Protein AF-A0A2N2P0J5-F1 (afdb_monomer_lite)

pLDDT: mean 89.44, std 11.44, range [49.12, 98.56]

Structure (mmCIF, N/CA/C/O backbone):
data_AF-A0A2N2P0J5-F1
#
_entry.id   AF-A0A2N2P0J5-F1
#
loop_
_atom_site.group_PDB
_atom_site.id
_atom_site.type_symbol
_atom_site.label_atom_id
_atom_site.label_alt_id
_atom_site.label_comp_id
_atom_site.label_asym_id
_atom_site.label_entity_id
_atom_site.label_seq_id
_atom_site.pdbx_PDB_ins_code
_atom_site.Cartn_x
_atom_site.Cartn_y
_atom_site.Cartn_z
_atom_site.occupancy
_atom_site.B_iso_or_equiv
_atom_site.auth_seq_id
_atom_site.auth_comp_id
_atom_site.auth_asym_id
_atom_site.auth_atom_id
_atom_site.pdbx_PDB_model_num
ATOM 1 N N . MET A 1 1 ? 25.780 -16.979 -23.221 1.00 59.28 1 MET A N 1
ATOM 2 C CA . MET A 1 1 ? 26.098 -15.705 -22.538 1.00 59.28 1 MET A CA 1
ATOM 3 C C . MET A 1 1 ? 24.779 -15.174 -22.002 1.00 59.28 1 MET A C 1
ATOM 5 O O . MET A 1 1 ? 23.841 -15.161 -22.788 1.00 59.28 1 MET A O 1
ATOM 9 N N . LYS A 1 2 ? 24.653 -14.861 -20.705 1.00 72.62 2 LYS A N 1
ATOM 10 C CA . LYS A 1 2 ? 23.391 -14.317 -20.171 1.00 72.62 2 LYS A CA 1
ATOM 11 C C . LYS A 1 2 ? 23.218 -12.872 -20.631 1.00 72.62 2 LYS A C 1
ATOM 13 O O . LYS A 1 2 ? 24.202 -12.136 -20.689 1.00 72.62 2 LYS A O 1
ATOM 18 N N . THR A 1 3 ? 21.996 -12.477 -20.964 1.00 83.75 3 THR A N 1
ATOM 19 C CA . THR A 1 3 ? 21.680 -11.076 -21.276 1.00 83.75 3 THR A CA 1
ATOM 20 C C . THR A 1 3 ? 21.822 -10.208 -20.024 1.00 83.75 3 THR A C 1
ATOM 22 O O . THR A 1 3 ? 21.730 -10.709 -18.901 1.00 83.75 3 THR A O 1
ATOM 25 N N . PHE A 1 4 ? 22.018 -8.896 -20.192 1.00 79.12 4 PHE A N 1
ATOM 26 C CA . PHE A 1 4 ? 22.030 -7.958 -19.062 1.00 79.12 4 PHE A CA 1
ATOM 27 C C . PHE A 1 4 ? 20.771 -8.106 -18.196 1.00 79.12 4 PHE A C 1
ATOM 29 O O . PHE A 1 4 ? 20.867 -8.211 -16.977 1.00 79.12 4 PHE A O 1
ATOM 36 N N . MET A 1 5 ? 19.606 -8.228 -18.840 1.00 79.94 5 MET A N 1
ATOM 37 C CA . MET A 1 5 ? 18.327 -8.432 -18.165 1.00 79.94 5 MET A CA 1
ATOM 38 C C . MET A 1 5 ? 18.315 -9.712 -17.320 1.00 79.94 5 MET A C 1
ATOM 40 O O . MET A 1 5 ? 17.880 -9.685 -16.173 1.00 79.94 5 MET A O 1
ATOM 44 N N . GLU A 1 6 ? 18.815 -10.831 -17.847 1.00 81.38 6 GLU A N 1
ATOM 45 C CA . GLU A 1 6 ? 18.896 -12.090 -17.095 1.00 81.38 6 GLU A CA 1
ATOM 46 C C . GLU A 1 6 ? 19.854 -11.993 -15.908 1.00 81.38 6 GLU A C 1
ATOM 48 O O . GLU A 1 6 ? 19.575 -12.558 -14.853 1.00 81.38 6 GLU A O 1
ATOM 53 N N . MET A 1 7 ? 20.969 -11.274 -16.055 1.00 79.50 7 MET A N 1
ATOM 54 C CA . MET A 1 7 ? 21.922 -11.064 -14.964 1.00 79.50 7 MET A CA 1
ATOM 55 C C . MET A 1 7 ? 21.341 -10.159 -13.874 1.00 79.50 7 MET A C 1
ATOM 57 O O . MET A 1 7 ? 21.453 -10.494 -12.696 1.00 79.50 7 MET A O 1
ATOM 61 N N . ALA A 1 8 ? 20.672 -9.067 -14.255 1.00 79.06 8 ALA A N 1
ATOM 62 C CA . ALA A 1 8 ? 20.006 -8.157 -13.328 1.00 79.06 8 ALA A CA 1
ATOM 63 C C . ALA A 1 8 ? 18.881 -8.868 -12.564 1.00 79.06 8 ALA A C 1
ATOM 65 O O . ALA A 1 8 ? 18.873 -8.858 -11.335 1.00 79.06 8 ALA A O 1
ATOM 66 N N . LYS A 1 9 ? 17.995 -9.586 -13.270 1.00 79.88 9 LYS A N 1
ATOM 67 C CA . LYS A 1 9 ? 16.934 -10.389 -12.641 1.00 79.88 9 LYS A CA 1
ATOM 68 C C . LYS A 1 9 ? 17.500 -11.480 -11.745 1.00 79.88 9 LYS A C 1
ATOM 70 O O . LYS A 1 9 ? 17.007 -11.668 -10.638 1.00 79.88 9 LYS A O 1
ATOM 75 N N . GLN A 1 10 ? 18.546 -12.187 -12.184 1.00 79.12 10 GLN A N 1
ATOM 76 C CA . GLN A 1 10 ? 19.196 -13.204 -11.358 1.00 79.12 10 GLN A CA 1
ATOM 77 C C . GLN A 1 10 ? 19.755 -12.592 -10.076 1.00 79.12 10 GLN A C 1
ATOM 79 O O . GLN A 1 10 ? 19.568 -13.182 -9.019 1.00 79.12 10 GLN A O 1
ATOM 84 N N . ARG A 1 11 ? 20.434 -11.442 -10.162 1.00 76.69 11 ARG A N 1
ATOM 85 C CA . ARG A 1 11 ? 20.965 -10.743 -8.991 1.00 76.69 11 ARG A CA 1
ATOM 86 C C . ARG A 1 11 ? 19.826 -10.346 -8.061 1.00 76.69 11 ARG A C 1
ATOM 88 O O . ARG A 1 11 ? 19.841 -10.782 -6.925 1.00 76.69 11 ARG A O 1
ATOM 95 N N . LEU A 1 12 ? 18.801 -9.659 -8.563 1.00 74.19 12 LEU A N 1
ATOM 96 C CA . LEU A 1 12 ? 17.642 -9.223 -7.777 1.00 74.19 12 LEU A CA 1
ATOM 97 C C . LEU A 1 12 ? 16.852 -10.386 -7.156 1.00 74.19 12 LEU A C 1
ATOM 99 O O . LEU A 1 12 ? 16.284 -10.220 -6.085 1.00 74.19 12 LEU A O 1
ATOM 103 N N . SER A 1 13 ? 16.832 -11.563 -7.786 1.00 71.88 13 SER A N 1
ATOM 104 C CA . SER A 1 13 ? 16.092 -12.744 -7.306 1.00 71.88 13 SER A CA 1
ATOM 105 C C . SER A 1 13 ? 16.876 -13.623 -6.323 1.00 71.88 13 SER A C 1
ATOM 107 O O . SER A 1 13 ? 16.353 -14.638 -5.859 1.00 71.88 13 SER A O 1
ATOM 109 N N . GLN A 1 14 ? 18.149 -13.327 -6.043 1.00 68.75 14 GLN A N 1
ATOM 110 C CA . GLN A 1 14 ? 18.940 -14.172 -5.151 1.00 68.75 14 GLN A CA 1
ATOM 111 C C . GLN A 1 14 ? 18.474 -14.031 -3.697 1.00 68.75 14 GLN A C 1
ATOM 113 O O . GLN A 1 14 ? 18.435 -12.946 -3.134 1.00 68.75 14 GLN A O 1
ATOM 118 N N . ARG A 1 15 ? 18.188 -15.180 -3.072 1.00 51.75 15 ARG A N 1
ATOM 119 C CA . ARG A 1 15 ? 17.602 -15.348 -1.725 1.00 51.75 15 ARG A CA 1
ATOM 120 C C . ARG A 1 15 ? 18.384 -14.691 -0.569 1.00 51.75 15 ARG A C 1
ATOM 122 O O . ARG A 1 15 ? 17.867 -14.630 0.537 1.00 51.75 15 ARG A O 1
ATOM 129 N N . TYR A 1 16 ? 19.616 -14.241 -0.814 1.00 52.28 16 TYR A N 1
ATOM 130 C CA . TYR A 1 16 ? 20.515 -13.615 0.169 1.00 52.28 16 TYR A CA 1
ATOM 131 C C . TYR A 1 16 ? 20.912 -12.181 -0.193 1.00 52.28 16 TYR A C 1
ATOM 133 O O . TYR A 1 16 ? 21.846 -11.633 0.389 1.00 52.28 16 TYR A O 1
ATOM 141 N N . VAL A 1 17 ? 20.227 -11.572 -1.157 1.00 55.25 17 VAL A N 1
ATOM 142 C CA . VAL A 1 17 ? 20.292 -10.127 -1.344 1.00 55.25 17 VAL A CA 1
ATOM 143 C C . VAL A 1 17 ? 19.613 -9.523 -0.121 1.00 55.25 17 VAL A C 1
ATOM 145 O O . VAL A 1 17 ? 18.401 -9.624 0.035 1.00 55.25 17 VAL A O 1
ATOM 148 N N . ASN A 1 18 ? 20.412 -8.999 0.803 1.00 66.81 18 ASN A N 1
ATOM 149 C CA . ASN A 1 18 ? 19.899 -8.114 1.839 1.00 66.81 18 ASN A CA 1
ATOM 150 C C . ASN A 1 18 ? 19.346 -6.843 1.172 1.00 66.81 18 ASN A C 1
ATOM 152 O O . ASN A 1 18 ? 19.704 -6.545 0.034 1.00 66.81 18 ASN A O 1
ATOM 156 N N . ASP A 1 19 ? 18.495 -6.101 1.878 1.00 67.88 19 ASP A N 1
ATOM 157 C CA . ASP A 1 19 ? 17.862 -4.867 1.382 1.00 67.88 19 ASP A CA 1
ATOM 158 C C . ASP A 1 19 ? 18.865 -3.931 0.676 1.00 67.88 19 ASP A C 1
ATOM 160 O O . ASP A 1 19 ? 18.625 -3.457 -0.428 1.00 67.88 19 ASP A O 1
ATOM 164 N N . ILE A 1 20 ? 20.083 -3.830 1.222 1.00 66.69 20 ILE A N 1
ATOM 165 C CA . ILE A 1 20 ? 21.205 -3.062 0.659 1.00 66.69 20 ILE A CA 1
ATOM 166 C C . ILE A 1 20 ? 21.571 -3.506 -0.766 1.00 66.69 20 ILE A C 1
ATOM 168 O O . ILE A 1 20 ? 21.685 -2.679 -1.660 1.00 66.69 20 ILE A O 1
ATOM 172 N N . ALA A 1 21 ? 21.753 -4.802 -1.021 1.00 72.56 21 ALA A N 1
ATOM 173 C CA . ALA A 1 21 ? 22.160 -5.266 -2.346 1.00 72.56 21 ALA A CA 1
ATOM 174 C C . ALA A 1 21 ? 21.028 -5.158 -3.389 1.00 72.56 21 ALA A C 1
ATOM 176 O O . ALA A 1 21 ? 21.305 -5.077 -4.593 1.00 72.56 21 ALA A O 1
ATOM 177 N N . GLU A 1 22 ? 19.765 -5.173 -2.948 1.00 74.50 22 GLU A N 1
ATOM 178 C CA . GLU A 1 22 ? 18.621 -4.881 -3.811 1.00 74.50 22 GLU A CA 1
ATOM 179 C C . GLU A 1 22 ? 18.601 -3.394 -4.154 1.00 74.50 22 GLU A C 1
ATOM 181 O O . GLU A 1 22 ? 18.515 -3.051 -5.335 1.00 74.50 22 GLU A O 1
ATOM 186 N N . GLN A 1 23 ? 18.783 -2.550 -3.141 1.00 77.25 23 GLN A N 1
ATOM 187 C CA . GLN A 1 23 ? 18.865 -1.105 -3.261 1.00 77.25 23 GLN A CA 1
ATOM 188 C C . GLN A 1 23 ? 19.999 -0.670 -4.197 1.00 77.25 23 GLN A C 1
ATOM 190 O O . GLN A 1 23 ? 19.726 0.017 -5.173 1.00 77.25 23 GLN A O 1
ATOM 195 N N . ASP A 1 24 ? 21.227 -1.163 -4.014 1.00 81.38 24 ASP A N 1
ATOM 196 C CA . ASP A 1 24 ? 22.367 -0.867 -4.900 1.00 81.38 24 ASP A CA 1
ATOM 197 C C . ASP A 1 24 ? 22.064 -1.234 -6.362 1.00 81.38 24 ASP A C 1
ATOM 199 O O . ASP A 1 24 ? 22.449 -0.549 -7.313 1.00 81.38 24 ASP A O 1
ATOM 203 N N . THR A 1 25 ? 21.383 -2.370 -6.560 1.00 79.44 25 THR A N 1
ATOM 204 C CA . THR A 1 25 ? 21.024 -2.826 -7.904 1.00 79.44 25 THR A CA 1
ATOM 205 C C . THR A 1 25 ? 19.943 -1.928 -8.499 1.00 79.44 25 THR A C 1
ATOM 207 O O . THR A 1 25 ? 20.016 -1.610 -9.684 1.00 79.44 25 THR A O 1
ATOM 210 N N . LEU A 1 26 ? 18.961 -1.499 -7.703 1.00 82.56 26 LEU A N 1
ATOM 211 C CA . LEU A 1 26 ? 17.943 -0.552 -8.136 1.00 82.56 26 LEU A CA 1
ATOM 212 C C . LEU A 1 26 ? 18.542 0.824 -8.446 1.00 82.56 26 LEU A C 1
ATOM 214 O O . LEU A 1 26 ? 18.219 1.387 -9.485 1.00 82.56 26 LEU A O 1
ATOM 218 N N . GLU A 1 27 ? 19.444 1.338 -7.618 1.00 85.25 27 GLU A N 1
ATOM 219 C CA . GLU A 1 27 ? 20.139 2.609 -7.845 1.00 85.25 27 GLU A CA 1
ATOM 220 C C . GLU A 1 27 ? 20.884 2.599 -9.179 1.00 85.25 27 GLU A C 1
ATOM 222 O O . GLU A 1 27 ? 20.673 3.483 -10.011 1.00 85.25 27 GLU A O 1
ATOM 227 N N . ALA A 1 28 ? 21.635 1.529 -9.456 1.00 84.69 28 ALA A N 1
ATOM 228 C CA . ALA A 1 28 ? 22.278 1.355 -10.753 1.00 84.69 28 ALA A CA 1
ATOM 229 C C . ALA A 1 28 ? 21.263 1.359 -11.912 1.00 84.69 28 ALA A C 1
ATOM 231 O O . ALA A 1 28 ? 21.528 1.945 -12.959 1.00 84.69 28 ALA A O 1
ATOM 232 N N . LEU A 1 29 ? 20.083 0.743 -11.749 1.00 84.88 29 LEU A N 1
ATOM 233 C CA . LEU A 1 29 ? 19.024 0.796 -12.767 1.00 84.88 29 LEU A CA 1
ATOM 234 C C . LEU A 1 29 ? 18.466 2.209 -12.952 1.00 84.88 29 LEU A C 1
ATOM 236 O O . LEU A 1 29 ? 18.152 2.599 -14.077 1.00 84.88 29 LEU A O 1
ATOM 240 N N . LEU A 1 30 ? 18.330 2.980 -11.878 1.00 83.56 30 LEU A N 1
ATOM 241 C CA . LEU A 1 30 ? 17.803 4.338 -11.945 1.00 83.56 30 LEU A CA 1
ATOM 242 C C . LEU A 1 30 ? 18.745 5.285 -12.691 1.00 83.56 30 LEU A C 1
ATOM 244 O O . LEU A 1 30 ? 18.242 6.151 -13.408 1.00 83.56 30 LEU A O 1
ATOM 248 N N . GLU A 1 31 ? 20.059 5.072 -12.584 1.00 86.44 31 GLU A N 1
ATOM 249 C CA . GLU A 1 31 ? 21.097 5.801 -13.329 1.00 86.44 31 GLU A CA 1
ATOM 250 C C . GLU A 1 31 ? 21.191 5.398 -14.809 1.00 86.44 31 GLU A C 1
ATOM 252 O O . GLU A 1 31 ? 21.669 6.167 -15.649 1.00 86.44 31 GLU A O 1
ATOM 257 N N . MET A 1 32 ? 20.738 4.192 -15.161 1.00 85.12 32 MET A N 1
ATOM 258 C CA . MET A 1 32 ? 20.702 3.746 -16.552 1.00 85.12 32 MET A CA 1
ATOM 259 C C . MET A 1 32 ? 19.675 4.535 -17.371 1.00 85.12 32 MET A C 1
ATOM 261 O O . MET A 1 32 ? 18.676 5.033 -16.862 1.00 85.12 32 MET A O 1
ATOM 265 N N . SER A 1 33 ? 19.877 4.583 -18.689 1.00 79.69 33 SER A N 1
ATOM 266 C CA . SER A 1 33 ? 18.904 5.123 -19.646 1.00 79.69 33 SER A CA 1
ATOM 267 C C . SER A 1 33 ? 18.455 4.052 -20.648 1.00 79.69 33 SER A C 1
ATOM 269 O O . SER A 1 33 ? 19.180 3.098 -20.935 1.00 79.69 33 SER A O 1
ATOM 271 N N . GLY A 1 34 ? 17.242 4.204 -21.190 1.00 84.44 34 GLY A N 1
ATOM 272 C CA . GLY A 1 34 ? 16.719 3.379 -22.288 1.00 84.44 34 GLY A CA 1
ATOM 273 C C . GLY A 1 34 ? 15.693 2.308 -21.892 1.00 84.44 34 GLY A C 1
ATOM 274 O O . GLY A 1 34 ? 15.336 2.142 -20.731 1.00 84.44 34 GLY A O 1
ATOM 275 N N . GLY A 1 35 ? 15.190 1.565 -22.884 1.00 82.44 35 GLY A N 1
ATOM 276 C CA . GLY A 1 35 ? 14.052 0.647 -22.703 1.00 82.44 35 GLY A CA 1
ATOM 277 C C . GLY A 1 35 ? 14.315 -0.541 -21.769 1.00 82.44 35 GLY A C 1
ATOM 278 O O . GLY A 1 35 ? 13.418 -0.966 -21.051 1.00 82.44 35 GLY A O 1
ATOM 279 N N . GLN A 1 36 ? 15.555 -1.040 -21.702 1.00 83.75 36 GLN A N 1
ATOM 280 C CA . GLN A 1 36 ? 15.909 -2.151 -20.804 1.00 83.75 36 GLN A CA 1
ATOM 281 C C . GLN A 1 36 ? 15.742 -1.788 -19.323 1.00 83.75 36 GLN A C 1
ATOM 283 O O . GLN A 1 36 ? 15.368 -2.646 -18.525 1.00 83.75 36 GLN A O 1
ATOM 288 N N . ARG A 1 37 ? 15.977 -0.520 -18.963 1.00 88.50 37 ARG A N 1
ATOM 289 C CA . ARG A 1 37 ? 15.694 0.005 -17.623 1.00 88.50 37 ARG A CA 1
ATOM 290 C C . ARG A 1 37 ? 14.208 -0.100 -17.314 1.00 88.50 37 ARG A C 1
ATOM 292 O O . ARG A 1 37 ? 13.853 -0.640 -16.276 1.00 88.50 37 ARG A O 1
ATOM 299 N N . MET A 1 38 ? 13.353 0.393 -18.209 1.00 92.31 38 MET A N 1
ATOM 300 C CA . MET A 1 38 ? 11.903 0.415 -17.992 1.00 92.31 38 MET A CA 1
ATOM 301 C C . MET A 1 38 ? 11.335 -0.994 -17.811 1.00 92.31 38 MET A C 1
ATOM 303 O O . MET A 1 38 ? 10.547 -1.218 -16.897 1.00 92.31 38 MET A O 1
ATOM 307 N N . GLU A 1 39 ? 11.819 -1.966 -18.588 1.00 90.31 39 GLU A N 1
ATOM 308 C CA . GLU A 1 39 ? 11.448 -3.377 -18.416 1.00 90.31 39 GLU A CA 1
ATOM 309 C C . GLU A 1 39 ? 11.883 -3.954 -17.061 1.00 90.31 39 GLU A C 1
ATOM 311 O O . GLU A 1 39 ? 11.175 -4.774 -16.473 1.00 90.31 39 GLU A O 1
ATOM 316 N N . LEU A 1 40 ? 13.038 -3.533 -16.538 1.00 88.75 40 LEU A N 1
ATOM 317 C CA . LEU A 1 40 ? 13.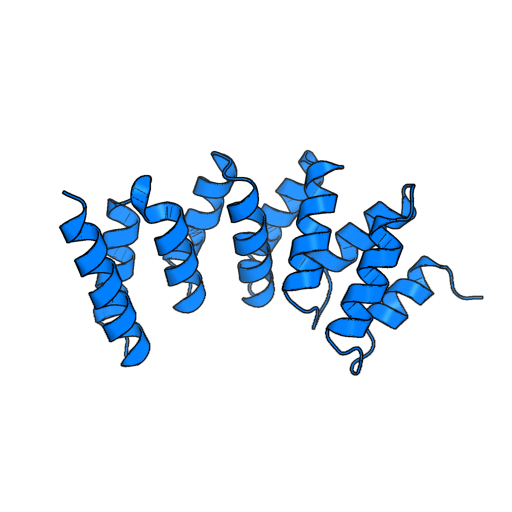512 -3.971 -15.226 1.00 88.75 40 LEU A CA 1
ATOM 318 C C . LEU A 1 40 ? 12.755 -3.288 -14.084 1.00 88.75 40 LEU A C 1
ATOM 320 O O . LEU A 1 40 ? 12.361 -3.983 -13.155 1.00 88.75 40 LEU A O 1
ATOM 324 N N . LEU A 1 41 ? 12.477 -1.984 -14.169 1.00 92.06 41 LEU A N 1
ATOM 325 C CA . LEU A 1 41 ? 11.661 -1.270 -13.176 1.00 92.06 41 LEU A CA 1
ATOM 326 C C . LEU A 1 41 ? 10.246 -1.852 -13.097 1.00 92.06 41 LEU A C 1
ATOM 328 O O . LEU A 1 41 ? 9.759 -2.146 -12.007 1.00 92.06 41 LEU A O 1
ATOM 332 N N . LYS A 1 42 ? 9.630 -2.122 -14.254 1.00 92.81 42 LYS A N 1
ATOM 333 C CA . LYS A 1 42 ? 8.350 -2.833 -14.351 1.00 92.81 42 LYS A CA 1
ATOM 334 C C . LYS A 1 42 ? 8.400 -4.193 -13.664 1.00 92.81 42 LYS A C 1
ATOM 336 O O . LYS A 1 42 ? 7.485 -4.556 -12.927 1.00 92.81 42 LYS A O 1
ATOM 341 N N . TRP A 1 43 ? 9.462 -4.958 -13.915 1.00 88.81 43 TRP A N 1
ATOM 342 C CA . TRP A 1 43 ? 9.645 -6.277 -13.317 1.00 88.81 43 TRP A CA 1
ATOM 343 C C . TRP A 1 43 ? 9.832 -6.203 -11.793 1.00 88.81 43 TRP A C 1
ATOM 345 O O . TRP A 1 43 ? 9.207 -6.987 -11.085 1.00 88.81 43 TRP A O 1
ATOM 355 N N . VAL A 1 44 ? 10.615 -5.242 -11.282 1.00 89.31 44 VAL A N 1
ATOM 356 C CA . VAL A 1 44 ? 10.806 -5.020 -9.835 1.00 89.31 44 VAL A CA 1
ATOM 357 C C . VAL A 1 44 ? 9.489 -4.632 -9.161 1.00 89.31 44 VAL A C 1
ATOM 359 O O . VAL A 1 44 ? 9.127 -5.225 -8.150 1.00 89.31 44 VAL A O 1
ATOM 362 N N . MET A 1 45 ? 8.738 -3.697 -9.749 1.00 90.81 45 MET A N 1
ATOM 363 C CA . MET A 1 45 ? 7.431 -3.266 -9.245 1.00 90.81 45 MET A CA 1
ATO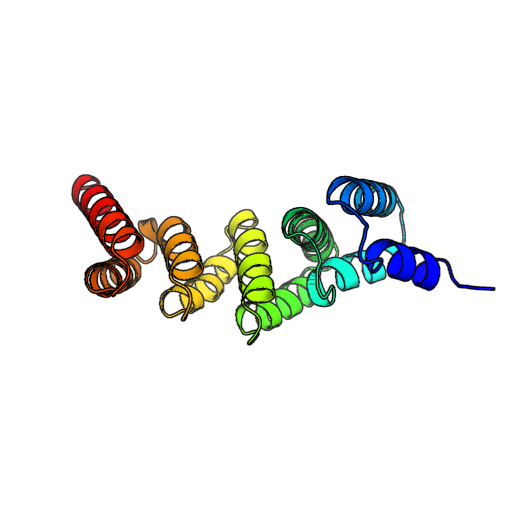M 364 C C . MET A 1 45 ? 6.430 -4.436 -9.170 1.00 90.81 45 MET A C 1
ATOM 366 O O . MET A 1 45 ? 5.787 -4.641 -8.138 1.00 90.81 45 MET A O 1
ATOM 370 N N . LYS A 1 46 ? 6.298 -5.212 -10.258 1.00 85.62 46 LYS A N 1
ATOM 371 C CA . LYS A 1 46 ? 5.220 -6.200 -10.425 1.00 85.62 46 LYS A CA 1
ATOM 372 C C . LYS A 1 46 ? 5.519 -7.583 -9.849 1.00 85.62 46 LYS A C 1
ATOM 374 O O . LYS A 1 46 ? 4.633 -8.209 -9.288 1.00 85.62 46 LYS A O 1
ATOM 379 N N . ASP A 1 47 ? 6.706 -8.110 -10.115 1.00 68.38 47 ASP A N 1
ATOM 380 C CA . ASP A 1 47 ? 6.890 -9.560 -10.284 1.00 68.38 47 ASP A CA 1
ATOM 381 C C . ASP A 1 47 ? 7.924 -10.149 -9.319 1.00 68.38 47 ASP A C 1
ATOM 383 O O . ASP A 1 47 ? 8.295 -11.325 -9.402 1.00 68.38 47 ASP A O 1
ATOM 387 N N . LYS A 1 48 ? 8.424 -9.343 -8.378 1.00 63.09 48 LYS A N 1
ATOM 388 C CA . LYS A 1 48 ? 9.423 -9.835 -7.442 1.00 63.09 48 LYS A CA 1
ATOM 389 C C . LYS A 1 48 ? 8.769 -10.555 -6.263 1.00 63.09 48 LYS A C 1
ATOM 391 O O . LYS A 1 48 ? 8.508 -9.967 -5.218 1.00 63.09 48 LYS A O 1
ATOM 396 N N . LYS A 1 49 ? 8.624 -11.879 -6.394 1.00 59.25 49 LYS A N 1
ATOM 397 C CA . LYS A 1 49 ? 8.490 -12.770 -5.229 1.00 59.25 49 LYS A CA 1
ATOM 398 C C . LYS A 1 49 ? 9.687 -12.528 -4.302 1.00 59.25 49 LYS A C 1
ATOM 400 O O . LYS A 1 49 ? 10.817 -12.844 -4.682 1.00 59.25 49 LYS A O 1
ATOM 405 N N . ASN A 1 50 ? 9.430 -12.025 -3.095 1.00 59.12 50 ASN A N 1
ATOM 406 C CA . ASN A 1 50 ? 10.429 -11.662 -2.076 1.00 59.12 50 ASN A CA 1
ATOM 407 C C . ASN A 1 50 ? 11.238 -10.374 -2.366 1.00 59.12 50 ASN A C 1
ATOM 409 O O . ASN A 1 50 ? 12.419 -10.308 -2.028 1.00 59.12 50 ASN A O 1
ATOM 413 N N . GLY A 1 51 ? 10.660 -9.376 -3.041 1.00 67.44 51 GLY A N 1
ATOM 414 C CA . GLY A 1 51 ? 11.245 -8.029 -3.101 1.00 67.44 51 GLY A CA 1
ATOM 415 C C . GLY A 1 51 ? 10.960 -7.235 -1.840 1.00 67.44 51 GLY A C 1
ATOM 416 O O . GLY A 1 51 ? 9.836 -7.290 -1.349 1.00 67.44 51 GLY A O 1
ATOM 417 N N . PHE A 1 52 ? 11.949 -6.498 -1.330 1.00 78.44 52 PHE A N 1
ATOM 418 C CA . PHE A 1 52 ? 11.693 -5.554 -0.244 1.00 78.44 52 PHE A CA 1
ATOM 419 C C . PHE A 1 52 ? 10.762 -4.436 -0.732 1.00 78.44 52 PHE A C 1
ATOM 421 O O . PHE A 1 52 ? 10.853 -3.984 -1.877 1.00 78.44 52 PHE A O 1
ATOM 428 N N . LEU A 1 53 ? 9.863 -3.987 0.145 1.00 86.38 53 LEU A N 1
ATOM 429 C CA . LEU A 1 53 ? 8.856 -2.973 -0.168 1.00 86.38 53 LEU A CA 1
ATOM 430 C C . LEU A 1 53 ? 9.481 -1.687 -0.724 1.00 86.38 53 LEU A C 1
ATOM 432 O O . LEU A 1 53 ? 9.019 -1.167 -1.737 1.00 86.38 53 LEU A O 1
ATOM 436 N N . ALA A 1 54 ? 10.567 -1.203 -0.113 1.00 87.56 54 ALA A N 1
ATOM 437 C CA . ALA A 1 54 ? 11.213 0.049 -0.505 1.00 87.56 54 ALA A CA 1
ATOM 438 C C . ALA A 1 54 ? 11.728 0.032 -1.964 1.00 87.56 54 ALA A C 1
ATOM 440 O O . ALA A 1 54 ? 11.321 0.906 -2.738 1.00 87.56 54 ALA A O 1
ATOM 441 N N . PRO A 1 55 ? 12.507 -0.974 -2.407 1.00 87.56 55 PRO A N 1
ATOM 442 C CA . PRO A 1 55 ? 12.865 -1.118 -3.816 1.00 87.56 55 PRO A CA 1
ATOM 443 C C . PRO A 1 55 ? 11.667 -1.223 -4.768 1.00 87.56 55 PRO A C 1
ATOM 445 O O . PRO A 1 55 ? 11.671 -0.615 -5.842 1.00 87.56 55 PRO A O 1
ATOM 448 N N . ARG A 1 56 ? 10.612 -1.959 -4.387 1.00 90.75 56 ARG A N 1
ATOM 449 C CA . ARG A 1 56 ? 9.394 -2.076 -5.208 1.00 90.75 56 ARG A CA 1
ATOM 450 C C . ARG A 1 56 ? 8.680 -0.734 -5.354 1.00 90.75 56 ARG A C 1
ATOM 452 O O . ARG A 1 56 ? 8.325 -0.361 -6.474 1.00 90.75 56 ARG A O 1
ATOM 459 N N . LYS A 1 57 ? 8.537 0.011 -4.253 1.00 93.44 57 LYS A N 1
ATOM 460 C CA . LYS A 1 57 ? 7.972 1.365 -4.224 1.00 93.44 57 LYS A CA 1
ATOM 461 C C . LYS A 1 57 ? 8.768 2.297 -5.128 1.00 93.44 57 LYS A C 1
ATOM 463 O O . LYS A 1 57 ? 8.202 2.913 -6.026 1.00 93.44 57 LYS A O 1
ATOM 468 N N . GLN A 1 58 ? 10.086 2.365 -4.950 1.00 92.75 58 GLN A N 1
ATOM 469 C CA . GLN A 1 58 ? 10.943 3.260 -5.728 1.00 92.75 58 GLN A CA 1
ATOM 470 C C . GLN A 1 58 ? 10.917 2.921 -7.227 1.00 92.75 58 GLN A C 1
ATOM 472 O O . GLN A 1 58 ? 10.779 3.823 -8.057 1.00 92.75 58 GLN A O 1
ATOM 477 N N . ALA A 1 59 ? 10.969 1.634 -7.585 1.00 93.25 59 ALA A N 1
ATOM 478 C CA . ALA A 1 59 ? 10.836 1.205 -8.973 1.00 93.25 59 ALA A CA 1
ATOM 479 C C . ALA A 1 59 ? 9.466 1.566 -9.564 1.00 93.25 59 ALA A C 1
ATOM 481 O O . ALA A 1 59 ? 9.393 2.036 -10.699 1.00 93.25 59 ALA A O 1
ATOM 482 N N . GLY A 1 60 ? 8.391 1.384 -8.794 1.00 95.75 60 GLY A N 1
ATOM 483 C CA . GLY A 1 60 ? 7.034 1.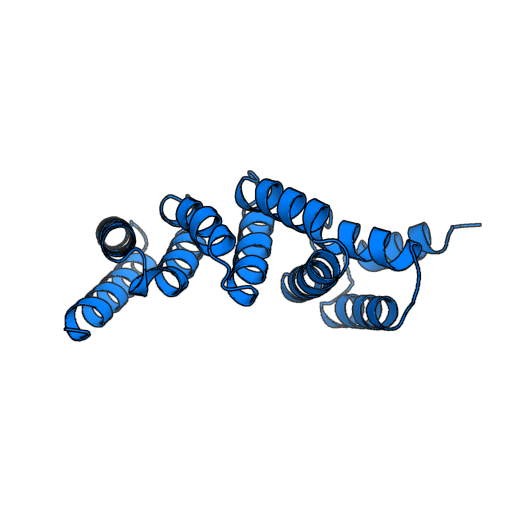717 -9.209 1.00 95.75 60 GLY A CA 1
ATOM 484 C C . GLY A 1 60 ? 6.812 3.215 -9.404 1.00 95.75 60 GLY A C 1
ATOM 485 O O . GLY A 1 60 ? 6.261 3.615 -10.428 1.00 95.75 60 GLY A O 1
ATOM 486 N N . LEU A 1 61 ? 7.306 4.053 -8.488 1.00 96.88 61 LEU A N 1
ATOM 487 C CA . LEU A 1 61 ? 7.246 5.512 -8.621 1.00 96.88 61 LEU A CA 1
ATOM 488 C C . LEU A 1 61 ? 7.951 5.986 -9.889 1.00 96.88 61 LEU A C 1
ATOM 490 O O . LEU A 1 61 ? 7.406 6.801 -10.633 1.00 96.88 61 LEU A O 1
ATOM 494 N N . GLU A 1 62 ? 9.152 5.470 -10.149 1.00 95.94 62 GLU A N 1
ATOM 495 C CA . GLU A 1 62 ? 9.894 5.813 -11.358 1.00 95.94 62 GLU A CA 1
ATOM 496 C C . GLU A 1 62 ? 9.183 5.301 -12.616 1.00 95.94 62 GLU A C 1
ATOM 498 O O . GLU A 1 62 ? 9.060 6.030 -13.603 1.00 95.94 62 GLU A O 1
ATOM 503 N N . PHE A 1 63 ? 8.680 4.065 -12.589 1.00 96.44 63 PHE A N 1
ATOM 504 C CA . PHE A 1 63 ? 8.009 3.470 -13.736 1.00 96.44 63 PHE A CA 1
ATOM 505 C C . PHE A 1 63 ? 6.737 4.238 -14.111 1.00 96.44 63 PHE A C 1
ATOM 507 O O . PHE A 1 63 ? 6.589 4.643 -15.262 1.00 96.44 63 PHE A O 1
ATOM 514 N N . VAL A 1 64 ? 5.855 4.511 -13.145 1.00 97.25 64 VAL A N 1
ATOM 515 C CA . VAL A 1 64 ? 4.584 5.220 -13.372 1.00 97.25 64 VAL A CA 1
ATOM 516 C C . VAL A 1 64 ? 4.826 6.646 -13.878 1.00 97.25 64 VAL A C 1
ATOM 518 O O . VAL A 1 64 ? 4.112 7.101 -14.767 1.00 97.25 64 VAL A O 1
ATOM 521 N N . LYS A 1 65 ? 5.867 7.342 -13.396 1.00 95.62 65 LYS A N 1
ATOM 522 C CA . LYS A 1 65 ? 6.234 8.679 -13.905 1.00 95.62 65 LYS A CA 1
ATOM 523 C C . LYS A 1 65 ? 6.636 8.668 -15.383 1.00 95.62 65 LYS A C 1
ATOM 525 O O . LYS A 1 65 ? 6.360 9.631 -16.092 1.00 95.62 65 LYS A O 1
ATOM 530 N N . ASN A 1 66 ? 7.291 7.602 -15.843 1.00 95.12 66 ASN A N 1
ATOM 531 C CA . ASN A 1 66 ? 7.820 7.502 -17.207 1.00 95.12 66 ASN A CA 1
ATOM 532 C C . ASN A 1 66 ? 6.884 6.754 -18.178 1.00 95.12 66 ASN A C 1
ATOM 534 O O . ASN A 1 66 ? 7.019 6.905 -19.390 1.00 95.12 66 ASN A O 1
ATOM 538 N N . ALA A 1 67 ? 5.947 5.954 -17.667 1.00 96.12 67 ALA A N 1
ATOM 539 C CA . ALA A 1 67 ? 4.980 5.178 -18.440 1.00 96.12 67 ALA A CA 1
ATOM 540 C C . ALA A 1 67 ? 3.613 5.145 -17.719 1.00 96.12 67 ALA A C 1
ATOM 542 O O . ALA A 1 67 ? 3.208 4.093 -17.224 1.00 96.12 67 ALA A O 1
ATOM 543 N N . PRO A 1 68 ? 2.893 6.281 -17.627 1.00 96.06 68 PRO A N 1
ATOM 544 C CA . PRO A 1 68 ? 1.730 6.420 -16.748 1.00 96.06 68 PRO A CA 1
ATOM 545 C C . PRO A 1 68 ? 0.592 5.458 -17.086 1.00 96.06 68 PRO A C 1
ATOM 547 O O . PRO A 1 68 ? 0.103 4.782 -16.187 1.00 96.06 68 PRO A O 1
ATOM 550 N N . ASP A 1 69 ? 0.196 5.335 -18.354 1.00 96.31 69 ASP A N 1
ATOM 551 C CA . ASP A 1 69 ? -0.939 4.483 -18.736 1.00 96.31 69 ASP A CA 1
ATOM 552 C C . ASP A 1 69 ? -0.720 3.020 -18.324 1.00 96.31 69 ASP A C 1
ATOM 554 O O . ASP A 1 69 ? -1.584 2.389 -17.712 1.00 96.31 69 ASP A O 1
ATOM 558 N N . GLU A 1 70 ? 0.473 2.493 -18.601 1.00 96.81 70 GLU A N 1
ATOM 559 C CA . GLU A 1 70 ? 0.844 1.136 -18.211 1.00 96.81 70 GLU A CA 1
ATOM 560 C C . GLU A 1 70 ? 1.060 1.016 -16.697 1.00 96.81 70 GLU A C 1
ATOM 562 O O . GLU A 1 70 ? 0.588 0.060 -16.082 1.00 96.81 70 GLU A O 1
ATOM 567 N N . GLY A 1 71 ? 1.733 1.990 -16.082 1.00 97.00 71 GLY A N 1
ATOM 568 C CA . GLY A 1 71 ? 2.023 2.004 -14.651 1.00 97.00 71 GLY A CA 1
ATOM 569 C C . GLY A 1 71 ? 0.755 1.996 -13.800 1.00 97.00 71 GLY A C 1
ATOM 570 O O . GLY A 1 71 ? 0.634 1.182 -12.887 1.00 97.00 71 GLY A O 1
ATOM 571 N N . TRP A 1 72 ? -0.232 2.824 -14.143 1.00 97.81 72 TRP A N 1
ATOM 572 C CA . TRP A 1 72 ? -1.535 2.815 -13.481 1.00 97.81 72 TRP A CA 1
ATOM 573 C C . TRP A 1 72 ? -2.286 1.499 -13.696 1.00 97.81 72 TRP A C 1
ATOM 575 O O . TRP A 1 72 ? -2.905 0.999 -12.759 1.00 97.81 72 TRP A O 1
ATOM 585 N N . GLY A 1 73 ? -2.198 0.905 -14.891 1.00 97.75 73 GLY A N 1
ATOM 586 C CA . GLY A 1 73 ? -2.759 -0.422 -15.155 1.00 97.75 73 GLY A CA 1
ATOM 587 C C . GLY A 1 73 ? -2.127 -1.521 -14.292 1.00 97.75 73 GLY A C 1
ATOM 588 O O . GLY A 1 73 ? -2.813 -2.454 -13.878 1.00 97.75 73 GLY A O 1
ATOM 589 N N . ILE A 1 74 ? -0.835 -1.406 -13.969 1.00 97.19 74 ILE A N 1
ATOM 590 C CA . ILE A 1 74 ? -0.156 -2.319 -13.040 1.00 97.19 74 ILE A CA 1
ATOM 591 C C . ILE A 1 74 ? -0.600 -2.060 -11.596 1.00 97.19 74 ILE A C 1
ATOM 593 O O . ILE A 1 74 ? -0.907 -3.020 -10.897 1.00 97.19 74 ILE A O 1
ATOM 597 N N . LEU A 1 75 ? -0.691 -0.803 -11.147 1.00 97.75 75 LEU A N 1
ATOM 598 C CA . LEU A 1 75 ? -1.178 -0.481 -9.795 1.00 97.75 75 LEU A CA 1
ATOM 599 C C . LEU A 1 75 ? -2.601 -1.001 -9.557 1.00 97.75 75 LEU A C 1
ATOM 601 O O . LEU A 1 75 ? -2.888 -1.558 -8.501 1.00 97.75 75 LEU A O 1
ATOM 605 N N . GLU A 1 76 ? -3.470 -0.903 -10.564 1.00 97.94 76 GLU A N 1
ATOM 606 C CA . GLU A 1 76 ? -4.816 -1.481 -10.531 1.00 97.94 76 GLU A CA 1
ATOM 607 C C . GLU A 1 76 ? -4.828 -3.008 -10.381 1.00 97.94 76 GLU A C 1
ATOM 609 O O . GLU A 1 76 ? -5.758 -3.549 -9.777 1.00 97.94 76 GLU A O 1
ATOM 614 N N . GLN A 1 77 ? -3.834 -3.702 -10.942 1.00 96.56 77 GLN A N 1
ATOM 615 C CA . GLN A 1 77 ? -3.673 -5.148 -10.775 1.00 96.56 77 GLN A CA 1
ATOM 616 C C . GLN A 1 77 ? -3.136 -5.480 -9.382 1.00 96.56 77 GLN A C 1
ATOM 618 O O . GLN A 1 77 ? -3.669 -6.368 -8.725 1.00 96.56 77 GLN A O 1
ATOM 623 N N . LEU A 1 78 ? -2.106 -4.761 -8.926 1.00 96.12 78 LEU A N 1
ATOM 624 C CA . LEU A 1 78 ? -1.432 -5.027 -7.655 1.00 96.12 78 LEU A CA 1
ATOM 625 C C . LEU A 1 78 ? -2.348 -4.789 -6.448 1.00 96.12 78 LEU A C 1
ATOM 627 O O . LEU A 1 78 ? -2.423 -5.649 -5.579 1.00 96.12 78 LEU A O 1
ATOM 631 N N . ILE A 1 79 ? -3.123 -3.699 -6.435 1.00 97.12 79 ILE A N 1
ATOM 632 C CA . ILE A 1 79 ? -4.056 -3.386 -5.334 1.00 97.12 79 ILE A CA 1
ATOM 633 C C . ILE A 1 79 ? -5.194 -4.417 -5.194 1.00 97.12 79 ILE A C 1
ATOM 635 O O . ILE A 1 79 ? -5.845 -4.493 -4.159 1.00 97.12 79 ILE A O 1
ATOM 639 N N . ARG A 1 80 ? -5.437 -5.221 -6.239 1.00 96.31 80 ARG A N 1
ATOM 640 C CA . ARG A 1 80 ? -6.440 -6.301 -6.280 1.00 96.31 80 ARG A CA 1
ATOM 641 C C . ARG A 1 80 ? -5.821 -7.697 -6.187 1.00 96.31 80 ARG A C 1
ATOM 643 O O . ARG A 1 80 ? -6.522 -8.680 -6.405 1.00 96.31 80 ARG A O 1
ATOM 650 N N . SER A 1 81 ? -4.514 -7.783 -5.954 1.00 94.62 81 SER A N 1
ATOM 651 C CA . SER A 1 81 ? -3.794 -9.052 -5.881 1.00 94.62 81 SER A CA 1
ATOM 652 C C . SER A 1 81 ? -4.199 -9.831 -4.631 1.00 94.62 81 SER A C 1
ATOM 654 O O . SER A 1 81 ? -4.379 -9.252 -3.559 1.00 94.62 81 SER A O 1
ATOM 656 N N . ASP A 1 82 ? -4.250 -11.158 -4.741 1.00 93.62 82 ASP A N 1
ATOM 657 C CA . ASP A 1 82 ? -4.410 -12.053 -3.586 1.00 93.62 82 ASP A CA 1
ATOM 658 C C . ASP A 1 82 ? -3.193 -11.989 -2.641 1.00 93.62 82 ASP A C 1
ATOM 660 O O . ASP A 1 82 ? -3.276 -12.389 -1.484 1.00 93.62 82 ASP A O 1
ATOM 664 N N . ASN A 1 83 ? -2.050 -11.488 -3.121 1.00 91.31 83 ASN A N 1
ATOM 665 C CA . ASN A 1 83 ? -0.839 -11.337 -2.324 1.00 91.31 83 ASN A CA 1
ATOM 666 C C . ASN A 1 83 ? -0.841 -9.995 -1.560 1.00 91.31 83 ASN A C 1
ATOM 668 O O . ASN A 1 83 ? -0.801 -8.950 -2.216 1.00 91.31 83 ASN A O 1
ATOM 672 N N . PRO A 1 84 ? -0.818 -9.982 -0.213 1.00 92.56 84 PRO A N 1
ATOM 673 C CA . PRO A 1 84 ? -0.811 -8.738 0.559 1.00 92.56 84 PRO A CA 1
ATOM 674 C C . PRO A 1 84 ? 0.395 -7.840 0.264 1.00 92.56 84 PRO A C 1
ATOM 676 O O . PRO A 1 84 ? 0.222 -6.629 0.194 1.00 92.56 84 PRO A O 1
ATOM 679 N N . ASP A 1 85 ? 1.576 -8.403 -0.016 1.00 90.94 85 ASP A N 1
ATOM 680 C CA . ASP A 1 85 ? 2.777 -7.612 -0.333 1.00 90.94 85 ASP A CA 1
ATOM 681 C C . ASP A 1 85 ? 2.602 -6.789 -1.625 1.00 90.94 85 ASP A C 1
ATOM 683 O O . ASP A 1 85 ? 3.195 -5.721 -1.799 1.00 90.94 85 ASP A O 1
ATOM 687 N N . ASP A 1 86 ? 1.804 -7.294 -2.575 1.00 94.25 86 ASP A N 1
ATOM 688 C CA . ASP A 1 86 ? 1.478 -6.566 -3.804 1.00 94.25 86 ASP A CA 1
ATOM 689 C C . ASP A 1 86 ? 0.512 -5.417 -3.518 1.00 94.25 86 ASP A C 1
ATOM 691 O O . ASP A 1 86 ? 0.675 -4.329 -4.076 1.00 94.25 86 ASP A O 1
ATOM 695 N N . ARG A 1 87 ? -0.465 -5.643 -2.631 1.00 96.31 87 ARG A N 1
ATOM 696 C CA . ARG A 1 87 ? -1.421 -4.615 -2.205 1.00 96.31 87 ARG A CA 1
ATOM 697 C C . ARG A 1 87 ? -0.730 -3.511 -1.411 1.00 96.31 87 ARG A C 1
ATOM 699 O O . ARG A 1 87 ? -0.954 -2.343 -1.712 1.00 96.31 87 ARG A O 1
ATOM 706 N N . GLU A 1 88 ? 0.169 -3.871 -0.497 1.00 95.00 88 GLU A N 1
ATOM 707 C CA . GLU A 1 88 ? 1.020 -2.937 0.253 1.00 95.00 88 GLU A CA 1
ATOM 708 C C . GLU A 1 88 ? 1.887 -2.100 -0.694 1.00 95.00 88 GLU A C 1
ATOM 710 O O . GLU A 1 88 ? 1.856 -0.871 -0.656 1.00 95.00 88 GLU A O 1
ATOM 715 N N . THR A 1 89 ? 2.579 -2.758 -1.634 1.00 94.19 89 THR A N 1
ATOM 716 C CA . THR A 1 89 ? 3.377 -2.078 -2.668 1.00 94.19 89 THR A CA 1
ATOM 717 C C . THR A 1 89 ? 2.527 -1.084 -3.459 1.00 94.19 89 THR A C 1
ATOM 719 O O . THR A 1 89 ? 2.958 0.042 -3.709 1.00 94.19 89 THR A O 1
ATOM 722 N N . ALA A 1 90 ? 1.323 -1.485 -3.876 1.00 97.00 90 ALA A N 1
ATOM 723 C CA . ALA A 1 90 ? 0.422 -0.602 -4.600 1.00 97.00 90 ALA A CA 1
ATOM 724 C C . ALA A 1 90 ? -0.021 0.585 -3.739 1.00 97.00 90 ALA A C 1
ATOM 726 O O . ALA A 1 90 ? 0.030 1.707 -4.236 1.00 97.00 90 ALA A O 1
ATOM 727 N N . CYS A 1 91 ? -0.412 0.356 -2.481 1.00 97.69 91 CYS A N 1
ATOM 728 C CA . CYS A 1 91 ? -0.826 1.406 -1.548 1.00 97.69 91 CYS A CA 1
ATOM 729 C C . CYS A 1 91 ? 0.263 2.473 -1.411 1.00 97.69 91 CYS A C 1
ATOM 731 O O . CYS A 1 91 ? 0.048 3.624 -1.780 1.00 97.69 91 CYS A O 1
ATOM 733 N N . GLU A 1 92 ? 1.471 2.055 -1.042 1.00 96.75 92 GLU A N 1
ATOM 734 C CA . GLU A 1 92 ? 2.638 2.922 -0.851 1.00 96.75 92 GLU A CA 1
ATOM 735 C C . GLU A 1 92 ? 2.995 3.752 -2.090 1.00 96.75 92 GLU A C 1
ATOM 737 O O . GLU A 1 92 ? 3.406 4.907 -1.987 1.00 96.75 92 GLU A O 1
ATOM 742 N N . ILE A 1 93 ? 2.849 3.189 -3.293 1.00 97.69 93 ILE A N 1
ATOM 743 C CA . ILE A 1 93 ? 3.080 3.937 -4.534 1.00 97.69 93 ILE A CA 1
ATOM 744 C C . ILE A 1 93 ? 1.934 4.925 -4.795 1.00 97.69 93 ILE A C 1
ATOM 746 O O . ILE A 1 93 ? 2.179 6.064 -5.193 1.00 97.69 93 ILE A O 1
ATOM 750 N N . LEU A 1 94 ? 0.682 4.500 -4.605 1.00 98.19 94 LEU A N 1
ATOM 751 C CA . LEU A 1 94 ? -0.512 5.311 -4.856 1.00 98.19 94 LEU A CA 1
ATOM 752 C C . LEU A 1 94 ? -0.577 6.532 -3.926 1.00 98.19 94 LEU A C 1
ATOM 754 O O . LEU A 1 94 ? -0.966 7.614 -4.381 1.00 98.19 94 LEU A O 1
ATOM 758 N N . GLU A 1 95 ? -0.169 6.379 -2.667 1.00 97.00 95 GLU A N 1
ATOM 759 C CA . GLU A 1 95 ? -0.141 7.450 -1.665 1.00 97.00 95 GLU A CA 1
ATOM 760 C C . GLU A 1 95 ? 0.759 8.620 -2.068 1.00 97.00 95 GLU A C 1
ATOM 762 O O . GLU A 1 95 ? 0.394 9.781 -1.873 1.00 97.00 95 GLU A O 1
ATOM 767 N N . GLU A 1 96 ? 1.903 8.333 -2.690 1.00 97.75 96 GLU A N 1
ATOM 768 C CA . GLU A 1 96 ? 2.857 9.348 -3.152 1.00 97.75 96 GLU A CA 1
ATOM 769 C C . GLU A 1 96 ? 2.285 10.219 -4.273 1.00 97.75 96 GLU A C 1
ATOM 771 O O . GLU A 1 96 ? 2.624 11.398 -4.391 1.00 97.75 96 GLU A O 1
ATOM 776 N N . PHE A 1 97 ? 1.402 9.660 -5.106 1.00 95.88 97 PHE A N 1
ATOM 777 C CA . PHE A 1 97 ? 0.810 10.402 -6.217 1.00 95.88 97 PHE A CA 1
ATOM 778 C C . PHE A 1 97 ? -0.296 11.360 -5.778 1.00 95.88 97 PHE A C 1
ATOM 780 O O . PHE A 1 97 ? -0.488 12.380 -6.438 1.00 95.88 97 PHE A O 1
ATOM 787 N N . ARG A 1 98 ? -1.026 11.050 -4.694 1.00 92.12 98 ARG A N 1
ATOM 788 C CA . ARG A 1 98 ? -2.178 11.844 -4.207 1.00 92.12 98 ARG A CA 1
ATOM 789 C C . ARG A 1 98 ? -3.170 12.248 -5.312 1.00 92.12 98 ARG A C 1
ATOM 791 O O . ARG A 1 98 ? -3.790 13.307 -5.253 1.00 92.12 98 ARG A O 1
ATOM 798 N N . ASP A 1 99 ? -3.317 11.405 -6.330 1.00 92.56 99 ASP A N 1
ATOM 799 C CA . ASP A 1 99 ? -4.210 11.636 -7.464 1.00 92.56 99 ASP A CA 1
ATOM 800 C C . ASP A 1 99 ? -5.646 11.197 -7.111 1.00 92.56 99 ASP A C 1
ATOM 802 O O . ASP A 1 99 ? -5.808 10.225 -6.366 1.00 92.56 99 ASP A O 1
ATOM 806 N N . PRO A 1 100 ? -6.712 11.830 -7.647 1.00 94.88 100 PRO A N 1
ATOM 807 C CA . PRO A 1 100 ? -8.090 11.342 -7.509 1.00 94.88 100 PRO A CA 1
ATOM 808 C C . PRO A 1 100 ? -8.254 9.837 -7.762 1.00 94.88 100 PRO A C 1
ATOM 810 O O . PRO A 1 100 ? -9.043 9.174 -7.087 1.00 94.88 100 PRO A O 1
ATOM 813 N N . LYS A 1 101 ? -7.485 9.273 -8.697 1.00 95.50 101 LYS A N 1
ATOM 814 C CA . LYS A 1 101 ? -7.442 7.839 -8.972 1.00 95.50 101 LYS A CA 1
ATOM 815 C C . LYS A 1 101 ? -6.788 7.041 -7.840 1.00 95.50 101 LYS A C 1
ATOM 817 O O . LYS A 1 101 ? -7.302 5.973 -7.513 1.00 95.50 101 LYS A O 1
ATOM 822 N N . SER A 1 102 ? -5.729 7.554 -7.203 1.00 97.25 102 SER A N 1
ATOM 823 C CA . SER A 1 102 ? -5.133 6.943 -6.001 1.00 97.25 102 SER A CA 1
ATOM 824 C C . SER A 1 102 ? -6.163 6.777 -4.897 1.00 97.25 102 SER A C 1
ATOM 826 O O . SER A 1 102 ? -6.321 5.687 -4.360 1.00 97.25 102 SER A O 1
ATOM 828 N N . TYR A 1 103 ? -6.919 7.838 -4.621 1.00 97.50 103 TYR A N 1
ATOM 829 C CA . TYR A 1 103 ? -7.979 7.832 -3.619 1.00 97.50 103 TYR A CA 1
ATOM 830 C C . TYR A 1 103 ? -9.027 6.738 -3.873 1.00 97.50 103 TYR A C 1
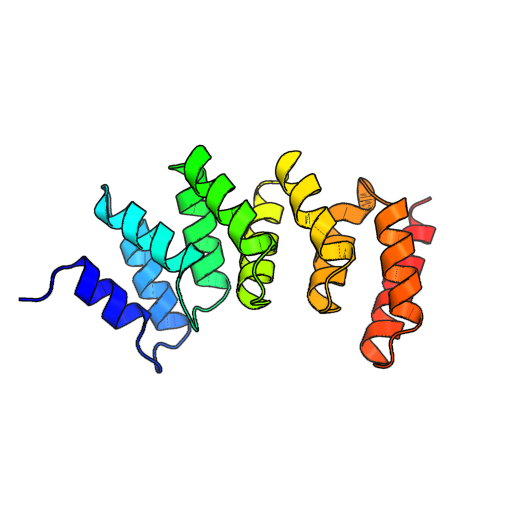ATOM 832 O O . TYR A 1 103 ? -9.411 6.023 -2.950 1.00 97.50 103 TYR A O 1
ATOM 840 N N . GLN A 1 104 ? -9.462 6.562 -5.125 1.00 97.12 104 GLN A N 1
ATOM 841 C CA . GLN A 1 104 ? -10.430 5.515 -5.477 1.00 97.12 104 GLN A CA 1
ATOM 842 C C . GLN A 1 104 ? -9.853 4.101 -5.361 1.00 97.12 104 GLN A C 1
ATOM 844 O O . GLN A 1 104 ? -10.570 3.185 -4.965 1.00 97.12 104 GLN A O 1
ATOM 849 N N . LEU A 1 105 ? -8.578 3.908 -5.707 1.00 97.88 105 LEU A N 1
ATOM 850 C CA . LEU A 1 105 ? -7.934 2.598 -5.611 1.00 97.88 105 LEU A CA 1
ATOM 851 C C . LEU A 1 105 ? -7.642 2.213 -4.158 1.00 97.88 105 LEU A C 1
ATOM 853 O O . LEU A 1 105 ? -7.986 1.106 -3.758 1.00 97.88 105 LEU A O 1
ATOM 857 N N . ILE A 1 106 ? -7.097 3.127 -3.351 1.00 98.50 106 ILE A N 1
ATOM 858 C CA . ILE A 1 106 ? -6.802 2.877 -1.929 1.00 98.50 106 ILE A CA 1
ATOM 859 C C . ILE A 1 106 ? -8.090 2.644 -1.131 1.00 98.50 106 ILE A C 1
ATOM 861 O O . ILE A 1 106 ? -8.090 1.849 -0.197 1.00 98.50 106 ILE A O 1
ATOM 865 N N . LYS A 1 107 ? -9.227 3.235 -1.536 1.00 98.12 107 LYS A N 1
ATOM 866 C CA . LYS A 1 107 ? -10.533 2.960 -0.909 1.00 98.12 107 LYS A CA 1
ATOM 867 C C . LYS A 1 107 ? -10.867 1.465 -0.850 1.00 98.12 107 LYS A C 1
ATOM 869 O O . LYS A 1 107 ? -11.550 1.040 0.075 1.00 98.12 107 LYS A O 1
ATOM 874 N N . MET A 1 108 ? -10.373 0.668 -1.798 1.00 96.69 108 MET A N 1
ATOM 875 C CA . MET A 1 108 ? -10.579 -0.783 -1.809 1.00 96.69 108 MET A CA 1
ATOM 876 C C . MET A 1 108 ? -9.945 -1.494 -0.606 1.00 96.69 108 MET A C 1
ATOM 878 O O . MET A 1 108 ? -10.432 -2.548 -0.213 1.00 96.69 108 MET A O 1
ATOM 882 N N . LEU A 1 109 ? -8.890 -0.920 -0.021 1.00 98.44 109 LEU A N 1
ATOM 883 C CA . LEU A 1 109 ? -8.178 -1.496 1.119 1.00 98.44 109 LEU A CA 1
ATOM 884 C C . LEU A 1 109 ? -8.861 -1.225 2.466 1.00 98.44 109 LEU A C 1
ATOM 886 O O . LEU A 1 109 ? -8.488 -1.823 3.469 1.00 98.44 109 LEU A O 1
ATOM 890 N N . LEU A 1 110 ? -9.890 -0.373 2.511 1.00 98.31 110 LEU A N 1
ATOM 891 C CA . LEU A 1 110 ? -10.679 -0.176 3.732 1.00 98.31 110 LEU A CA 1
ATOM 892 C C . LEU A 1 110 ? -11.391 -1.458 4.182 1.00 98.31 110 LEU A C 1
ATOM 894 O O . LEU A 1 110 ? -11.623 -1.647 5.368 1.00 98.31 110 LEU A O 1
ATOM 898 N N . ASP A 1 111 ? -11.696 -2.356 3.248 1.00 96.88 111 ASP A N 1
ATOM 899 C CA . ASP A 1 111 ? -12.318 -3.646 3.539 1.00 96.88 111 ASP A CA 1
ATOM 900 C C . ASP A 1 111 ? -11.310 -4.814 3.376 1.00 96.88 111 ASP A C 1
ATOM 902 O O . ASP A 1 111 ? -11.719 -5.961 3.193 1.00 96.88 111 ASP A O 1
ATOM 906 N N . ASP A 1 112 ? -9.994 -4.541 3.422 1.00 98.44 112 ASP A N 1
ATOM 907 C CA . ASP A 1 112 ? -8.938 -5.561 3.283 1.00 98.44 112 ASP A CA 1
ATOM 908 C C . ASP A 1 112 ? -8.969 -6.583 4.431 1.00 98.44 112 ASP A C 1
ATOM 910 O O . ASP A 1 112 ? -9.394 -6.276 5.538 1.00 98.44 112 ASP A O 1
ATOM 914 N N . GLU A 1 113 ? -8.493 -7.804 4.209 1.00 96.75 113 GLU A N 1
ATOM 915 C CA . GLU A 1 113 ? -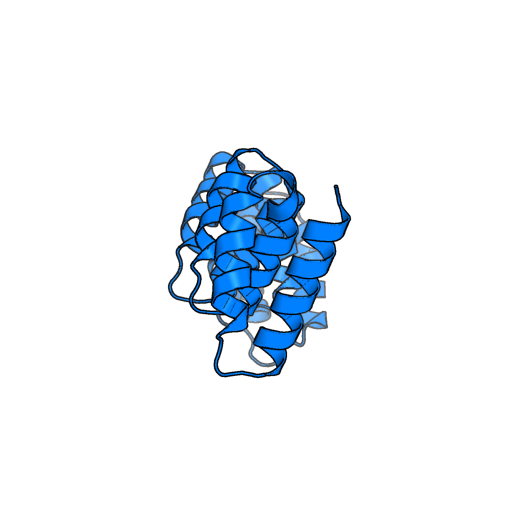8.422 -8.815 5.271 1.00 96.75 113 GLU A CA 1
ATOM 916 C C . GLU A 1 113 ? -7.316 -8.526 6.304 1.00 96.75 113 GLU A C 1
ATOM 918 O O . GLU A 1 113 ? -7.404 -8.996 7.440 1.00 96.75 113 GLU A O 1
ATOM 923 N N . TYR A 1 114 ? -6.279 -7.763 5.929 1.00 97.12 114 TYR A N 1
ATOM 924 C CA . TYR A 1 114 ? -5.168 -7.416 6.812 1.00 97.12 114 TYR A CA 1
ATOM 925 C C . TYR A 1 114 ? -5.401 -6.055 7.480 1.00 97.12 114 TYR A C 1
ATOM 927 O O . TYR A 1 114 ? -5.416 -5.028 6.797 1.00 97.12 114 TYR A O 1
ATOM 935 N N . PRO A 1 115 ? -5.475 -5.999 8.825 1.00 98.00 115 PRO A N 1
ATOM 936 C CA . PRO A 1 115 ? -5.663 -4.742 9.545 1.00 98.00 115 PRO A CA 1
ATOM 937 C C . PRO A 1 115 ? -4.604 -3.673 9.259 1.00 98.00 115 PRO A C 1
ATOM 939 O O . PRO A 1 115 ? -4.916 -2.492 9.337 1.00 98.00 115 PRO A O 1
ATOM 942 N N . SER A 1 116 ? -3.362 -4.054 8.936 1.00 97.31 116 SER A N 1
ATOM 943 C CA . SER A 1 116 ? -2.314 -3.090 8.567 1.00 97.31 116 SER A CA 1
ATOM 944 C C . SER A 1 116 ? -2.705 -2.283 7.329 1.00 97.31 116 SER A C 1
ATOM 946 O O . SER A 1 116 ? -2.733 -1.062 7.400 1.00 97.31 116 SER A O 1
ATOM 948 N N . LEU A 1 117 ? -3.135 -2.957 6.259 1.00 98.31 117 LEU A N 1
ATOM 949 C CA . LEU A 1 117 ? -3.575 -2.306 5.021 1.00 98.31 117 LEU A CA 1
ATOM 950 C C . LEU A 1 117 ? -4.845 -1.473 5.226 1.00 98.31 117 LEU A C 1
ATOM 952 O O . LEU A 1 117 ? -4.983 -0.399 4.643 1.00 98.31 117 LEU A O 1
ATOM 956 N N . GLN A 1 118 ? -5.754 -1.931 6.093 1.00 98.56 118 GLN A N 1
ATOM 957 C CA . GLN A 1 118 ? -6.912 -1.127 6.486 1.00 98.56 118 GLN A CA 1
ATOM 958 C C . GLN A 1 118 ? -6.486 0.162 7.203 1.00 98.56 118 GLN A C 1
ATOM 960 O O . GLN A 1 118 ? -7.067 1.216 6.946 1.00 98.56 118 GLN A O 1
ATOM 965 N N . PHE A 1 119 ? -5.484 0.106 8.090 1.00 98.38 119 PHE A N 1
ATOM 966 C CA . PHE A 1 119 ? -4.969 1.294 8.772 1.00 98.38 119 PHE A CA 1
ATOM 967 C C . PHE A 1 119 ? -4.274 2.261 7.818 1.00 98.38 119 PHE A C 1
ATOM 969 O O . PHE A 1 119 ? -4.562 3.453 7.902 1.00 98.38 119 PHE A O 1
ATOM 976 N N . ASP A 1 120 ? -3.443 1.769 6.900 1.00 97.19 120 ASP A N 1
ATOM 977 C CA . ASP A 1 120 ? -2.767 2.607 5.900 1.00 97.19 120 ASP A CA 1
ATOM 978 C C . ASP A 1 120 ? -3.805 3.351 5.041 1.00 97.19 120 ASP A C 1
ATOM 980 O O . ASP A 1 120 ? -3.783 4.580 4.908 1.00 97.19 120 ASP A O 1
ATOM 984 N N . ALA A 1 121 ? -4.834 2.629 4.583 1.00 98.19 121 ALA A N 1
ATOM 985 C CA . ALA A 1 121 ? -5.952 3.218 3.857 1.00 98.19 121 ALA A CA 1
ATOM 986 C C . ALA A 1 121 ? -6.735 4.240 4.697 1.00 98.19 121 ALA A C 1
ATOM 988 O O . ALA A 1 121 ? -7.095 5.305 4.195 1.00 98.19 121 ALA A O 1
ATOM 989 N N . CYS A 1 122 ? -6.996 3.953 5.975 1.00 98.12 122 CYS A N 1
ATOM 990 C CA . CYS A 1 122 ? -7.663 4.894 6.877 1.00 98.12 122 CYS A CA 1
ATOM 991 C C . CYS A 1 122 ? -6.858 6.187 7.046 1.00 98.12 122 CYS A C 1
ATOM 993 O O . CYS A 1 122 ? -7.426 7.278 6.959 1.00 98.12 122 CYS A O 1
ATOM 995 N N . ASP A 1 123 ? -5.548 6.069 7.256 1.00 95.75 123 ASP A N 1
ATOM 996 C CA . ASP A 1 123 ? -4.658 7.203 7.483 1.00 95.75 123 ASP A CA 1
ATOM 997 C C . ASP A 1 123 ? -4.611 8.102 6.231 1.00 95.75 123 ASP A C 1
ATOM 999 O O . ASP A 1 123 ? -4.786 9.322 6.338 1.00 95.75 123 ASP A O 1
ATOM 1003 N N . PHE A 1 124 ? -4.509 7.513 5.034 1.00 96.94 124 PHE A N 1
ATOM 1004 C CA . PHE A 1 124 ? -4.502 8.253 3.768 1.00 96.94 124 PHE A CA 1
ATOM 1005 C C . PHE A 1 124 ? -5.855 8.890 3.402 1.00 96.94 124 PHE A C 1
ATOM 1007 O O . PHE A 1 124 ? -5.900 9.995 2.851 1.00 96.94 124 PHE A O 1
ATOM 1014 N N . LEU A 1 125 ? -6.968 8.204 3.679 1.00 97.06 125 LEU A N 1
ATOM 1015 C CA . LEU A 1 125 ? -8.306 8.602 3.224 1.00 97.06 125 LEU A CA 1
ATOM 1016 C C . LEU A 1 125 ? -9.089 9.449 4.237 1.00 97.06 125 LEU A C 1
ATOM 1018 O O . LEU A 1 125 ? -10.164 9.943 3.885 1.00 97.06 125 LEU A O 1
ATOM 1022 N N . SER A 1 126 ? -8.576 9.620 5.460 1.00 94.19 126 SER A N 1
ATOM 1023 C CA . SER A 1 126 ? -9.295 10.210 6.602 1.00 94.19 126 SER A CA 1
ATOM 1024 C C . SER A 1 126 ? -9.980 11.550 6.310 1.00 94.19 126 SER A C 1
ATOM 1026 O O . SER A 1 126 ? -11.107 11.765 6.758 1.00 94.19 126 SER A O 1
ATOM 1028 N N . ASP A 1 127 ? -9.353 12.417 5.514 1.00 91.06 127 ASP A N 1
ATOM 1029 C CA . ASP A 1 127 ? -9.881 13.754 5.220 1.00 91.06 127 ASP A CA 1
ATOM 1030 C C . ASP A 1 127 ? -10.898 13.775 4.056 1.00 91.06 127 ASP A C 1
ATOM 1032 O O . ASP A 1 127 ? -11.674 14.721 3.934 1.00 91.06 127 ASP A O 1
ATOM 1036 N N . ILE A 1 128 ? -10.920 12.750 3.191 1.00 93.19 128 ILE A N 1
ATOM 1037 C CA . ILE A 1 128 ? -11.755 12.729 1.970 1.00 93.19 128 ILE A CA 1
ATOM 1038 C C . ILE A 1 128 ? -12.919 11.737 2.079 1.00 93.19 128 ILE A C 1
ATOM 1040 O O . ILE A 1 128 ? -14.018 12.017 1.602 1.00 93.19 128 ILE A O 1
ATOM 1044 N N . PHE A 1 129 ? -12.705 10.591 2.727 1.00 93.00 129 PHE A N 1
ATOM 1045 C CA . PHE A 1 129 ? -13.704 9.529 2.893 1.00 93.00 129 PHE A CA 1
ATOM 1046 C C . PHE A 1 129 ? -13.969 9.245 4.370 1.00 93.00 129 PHE A C 1
ATOM 1048 O O . PHE A 1 129 ? -14.035 8.090 4.787 1.00 93.00 129 PHE A O 1
ATOM 1055 N N . SER A 1 130 ? -14.136 10.301 5.168 1.00 93.62 130 SER A N 1
ATOM 1056 C CA . SER A 1 130 ? -14.263 10.214 6.628 1.00 93.62 130 SER A CA 1
ATOM 1057 C C . SER A 1 130 ? -15.301 9.187 7.091 1.00 93.62 130 SER A C 1
ATOM 1059 O O . SER A 1 130 ? -15.030 8.415 8.001 1.00 93.62 130 SER A O 1
ATOM 1061 N N . GLN A 1 131 ? -16.458 9.100 6.428 1.00 95.50 131 GLN A N 1
ATOM 1062 C CA . GLN A 1 131 ? -17.496 8.120 6.771 1.00 95.50 131 GLN A CA 1
ATOM 1063 C C . GLN A 1 131 ? -17.067 6.665 6.524 1.00 95.50 131 GLN A C 1
ATOM 1065 O O . GLN A 1 131 ? -17.344 5.797 7.351 1.00 95.50 131 GLN A O 1
ATOM 1070 N N . ASP A 1 132 ? -16.393 6.385 5.404 1.00 97.19 132 ASP A N 1
ATOM 1071 C CA . ASP A 1 132 ? -15.890 5.039 5.105 1.00 97.19 132 ASP A CA 1
ATOM 1072 C C . ASP A 1 132 ? -14.756 4.654 6.072 1.00 97.19 132 ASP A C 1
ATOM 1074 O O . ASP A 1 132 ? -14.701 3.520 6.552 1.00 97.19 132 ASP A O 1
ATOM 1078 N N . VAL A 1 133 ? -13.896 5.617 6.418 1.00 97.88 133 VAL A N 1
ATOM 1079 C CA . VAL A 1 133 ? -12.820 5.441 7.402 1.00 97.88 133 VAL A CA 1
ATOM 1080 C C . VAL A 1 133 ? -13.387 5.172 8.798 1.00 97.88 133 VAL A C 1
ATOM 1082 O O . VAL A 1 133 ? -13.005 4.190 9.429 1.00 97.88 133 VAL A O 1
ATOM 1085 N N . ILE A 1 134 ? -14.364 5.960 9.262 1.00 97.44 134 ILE A N 1
ATOM 1086 C CA . ILE A 1 134 ? -15.028 5.749 10.561 1.00 97.44 134 ILE A CA 1
ATOM 1087 C C . ILE A 1 134 ? -15.682 4.368 10.616 1.00 97.44 134 ILE A C 1
ATOM 1089 O O . ILE A 1 134 ? -15.546 3.673 11.624 1.00 97.44 134 ILE A O 1
ATOM 1093 N N . ARG A 1 135 ? -16.357 3.932 9.542 1.00 98.00 135 ARG A N 1
ATOM 1094 C CA . ARG A 1 135 ? -16.946 2.584 9.466 1.00 98.00 135 ARG A CA 1
ATOM 1095 C C . ARG A 1 135 ? -15.879 1.508 9.666 1.00 98.00 135 ARG A C 1
ATOM 1097 O O . ARG A 1 135 ? -16.070 0.601 10.474 1.00 98.00 135 ARG A O 1
ATOM 1104 N N . THR A 1 136 ? -14.774 1.630 8.939 1.00 98.44 136 THR A N 1
ATOM 1105 C CA . THR A 1 136 ? -13.661 0.674 8.965 1.00 98.44 136 THR A CA 1
ATOM 1106 C C . THR A 1 136 ? -13.040 0.590 10.354 1.00 98.44 136 THR A C 1
ATOM 1108 O O . THR A 1 136 ? -12.995 -0.484 10.954 1.00 98.44 136 THR A O 1
ATOM 1111 N N . LEU A 1 137 ? -12.654 1.735 10.922 1.00 98.31 137 LEU A N 1
ATOM 1112 C CA . LEU A 1 137 ? -12.064 1.801 12.257 1.00 98.31 137 LEU A CA 1
ATOM 1113 C C . LEU A 1 137 ? -13.032 1.291 13.332 1.00 98.31 137 LEU A C 1
ATOM 1115 O O . LEU A 1 137 ? -12.620 0.544 14.214 1.00 98.31 137 LEU A O 1
ATOM 1119 N N . THR A 1 138 ? -14.327 1.612 13.228 1.00 98.12 138 THR A N 1
ATOM 1120 C CA . THR A 1 138 ? -15.360 1.081 14.135 1.00 98.12 138 THR A CA 1
ATOM 1121 C C . THR A 1 138 ? -15.385 -0.446 14.103 1.00 98.12 138 THR A C 1
ATOM 1123 O O . THR A 1 138 ? -15.408 -1.077 15.159 1.00 98.12 138 THR A O 1
ATOM 1126 N N . GLY A 1 139 ? -15.318 -1.055 12.915 1.00 97.94 139 GLY A N 1
ATOM 1127 C CA . GLY A 1 139 ? -15.199 -2.508 12.769 1.00 97.94 139 GLY A CA 1
ATOM 1128 C C . GLY A 1 139 ? -13.943 -3.060 13.448 1.00 97.94 139 GLY A C 1
ATOM 1129 O O . GLY A 1 139 ? -14.017 -4.030 14.204 1.00 97.94 139 GLY A O 1
ATOM 1130 N N . LEU A 1 140 ? -12.802 -2.395 13.254 1.00 98.38 140 LEU A N 1
ATOM 1131 C CA . LEU A 1 140 ? -11.520 -2.789 13.839 1.00 98.38 140 LEU A CA 1
ATOM 1132 C C . LEU A 1 140 ? -11.477 -2.695 15.372 1.00 98.38 140 LEU A C 1
ATOM 1134 O O . LEU A 1 140 ? -10.749 -3.469 15.999 1.00 98.38 140 LEU A O 1
ATOM 1138 N N . THR A 1 141 ? -12.300 -1.849 16.005 1.00 98.19 141 THR A N 1
ATOM 1139 C CA . THR A 1 141 ? -12.443 -1.842 17.479 1.00 98.19 141 THR A CA 1
ATOM 1140 C C . THR A 1 141 ? -12.975 -3.164 18.038 1.00 98.19 141 THR A C 1
ATOM 1142 O O . THR A 1 141 ? -12.827 -3.436 19.224 1.00 98.19 141 THR A O 1
ATOM 1145 N N . GLN A 1 142 ? -13.569 -4.019 17.200 1.00 97.75 142 GLN A N 1
ATOM 1146 C CA . GLN A 1 142 ? -14.091 -5.331 17.592 1.00 97.75 142 GLN A CA 1
ATOM 1147 C C . GLN A 1 142 ? -13.159 -6.489 17.199 1.00 97.75 142 GLN A C 1
ATOM 1149 O O . GLN A 1 142 ? -13.499 -7.654 17.400 1.00 97.75 142 GLN A O 1
ATOM 1154 N N . HIS A 1 143 ? -11.977 -6.196 16.647 1.00 98.12 143 HIS A N 1
ATOM 1155 C CA . HIS A 1 143 ? -11.026 -7.206 16.186 1.00 98.12 143 HIS A CA 1
ATOM 1156 C C . HIS A 1 143 ? -10.504 -8.086 17.341 1.00 98.12 143 HIS A C 1
ATOM 1158 O O . HIS A 1 143 ? -10.335 -7.624 18.466 1.00 98.12 143 HIS A O 1
ATOM 1164 N N . GLU A 1 144 ? -10.188 -9.360 17.096 1.00 97.44 144 GLU A N 1
ATOM 1165 C CA . GLU A 1 144 ? -9.737 -10.289 18.153 1.00 97.44 144 GLU A CA 1
ATOM 1166 C C . GLU A 1 144 ? -8.386 -9.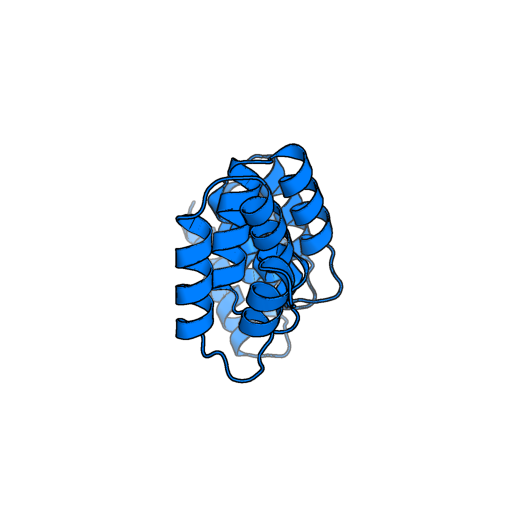896 18.779 1.00 97.44 144 GLU A C 1
ATOM 1168 O O . GLU A 1 144 ? -8.163 -10.037 19.987 1.00 97.44 144 GLU A O 1
ATOM 1173 N N . ASN A 1 145 ? -7.493 -9.328 17.967 1.00 98.00 145 ASN A N 1
ATOM 1174 C CA . ASN A 1 145 ? -6.191 -8.840 18.400 1.00 98.00 145 ASN A CA 1
ATOM 1175 C C . ASN A 1 145 ? -6.328 -7.506 19.147 1.00 98.00 145 ASN A C 1
ATOM 1177 O O . ASN A 1 145 ? -6.768 -6.506 18.581 1.00 98.00 145 ASN A O 1
ATOM 1181 N N . LYS A 1 146 ? -5.882 -7.485 20.407 1.00 98.00 146 LYS A N 1
ATOM 1182 C CA . LYS A 1 146 ? -5.914 -6.304 21.277 1.00 98.00 146 LYS A CA 1
ATOM 1183 C C . LYS A 1 146 ? -5.185 -5.092 20.683 1.00 98.00 146 LYS A C 1
ATOM 1185 O O . LYS A 1 146 ? -5.712 -3.993 20.780 1.00 98.00 146 LYS A O 1
ATOM 1190 N N . ILE A 1 147 ? -4.028 -5.294 20.048 1.00 98.19 147 ILE A N 1
ATOM 1191 C CA . ILE A 1 147 ? -3.235 -4.204 19.454 1.00 98.19 147 ILE A CA 1
ATOM 1192 C C . ILE A 1 147 ? -4.027 -3.519 18.337 1.00 98.19 147 ILE A C 1
ATOM 1194 O O . ILE A 1 147 ? -4.019 -2.297 18.237 1.00 98.19 147 ILE A O 1
ATOM 1198 N N . VAL A 1 148 ? -4.744 -4.303 17.526 1.00 98.31 148 VAL A N 1
ATOM 1199 C CA . VAL A 1 148 ? -5.593 -3.775 16.450 1.00 98.31 148 VAL A CA 1
ATOM 1200 C C . VAL A 1 148 ? -6.750 -2.959 17.028 1.00 98.31 148 VAL A C 1
ATOM 1202 O O . VAL A 1 148 ? -6.976 -1.843 16.571 1.00 98.31 148 VAL A O 1
ATOM 1205 N N . ARG A 1 149 ? -7.430 -3.457 18.071 1.00 98.50 149 ARG A N 1
ATOM 1206 C CA . ARG A 1 149 ? -8.518 -2.706 18.723 1.00 98.50 149 ARG A CA 1
ATOM 1207 C C . ARG A 1 149 ? -8.046 -1.361 19.266 1.00 98.50 149 ARG A C 1
ATOM 1209 O O . ARG A 1 149 ? -8.611 -0.336 18.908 1.00 98.50 149 ARG A O 1
ATOM 1216 N N . GLU A 1 150 ? -6.976 -1.366 20.061 1.00 98.19 150 GLU A N 1
ATOM 1217 C CA . GLU A 1 150 ? -6.428 -0.149 20.679 1.00 98.19 150 GLU A CA 1
ATOM 1218 C C . GLU A 1 150 ? -5.946 0.858 19.619 1.00 98.19 150 GLU A C 1
ATOM 1220 O O . GLU A 1 150 ? -6.121 2.068 19.763 1.00 98.19 150 GLU A O 1
ATOM 1225 N N . ALA A 1 151 ? -5.362 0.373 18.517 1.00 97.94 151 ALA A N 1
ATOM 1226 C CA . ALA A 1 151 ? -4.944 1.222 17.405 1.00 97.94 151 ALA A CA 1
ATOM 1227 C C . ALA A 1 151 ? -6.130 1.859 16.662 1.00 97.94 151 ALA A C 1
ATOM 1229 O O . ALA A 1 151 ? -6.013 2.997 16.199 1.00 97.94 151 ALA A O 1
ATOM 1230 N N . ALA A 1 152 ? -7.252 1.146 16.543 1.00 98.12 152 ALA A N 1
ATOM 1231 C CA . ALA A 1 152 ? -8.470 1.653 15.923 1.00 98.12 152 ALA A CA 1
ATOM 1232 C C . ALA A 1 152 ? -9.194 2.672 16.811 1.00 98.12 152 ALA A C 1
ATOM 1234 O O . ALA A 1 152 ? -9.551 3.743 16.326 1.00 98.12 152 ALA A O 1
ATOM 1235 N N . GLU A 1 153 ? -9.331 2.381 18.109 1.00 97.94 153 GLU A N 1
ATOM 1236 C CA . GLU A 1 153 ? -9.890 3.302 19.110 1.00 97.94 153 GLU A CA 1
ATOM 1237 C C . GLU A 1 153 ? -9.138 4.638 19.094 1.00 97.94 153 GLU A C 1
ATOM 1239 O O . GLU A 1 153 ? -9.743 5.692 18.907 1.00 97.94 153 GLU A O 1
ATOM 1244 N N . LYS A 1 154 ? -7.800 4.594 19.145 1.00 96.62 154 LYS A N 1
ATOM 1245 C CA . LYS A 1 154 ? -6.964 5.800 19.084 1.00 96.62 154 LYS A CA 1
ATOM 1246 C C . LYS A 1 154 ? -7.182 6.618 17.807 1.00 96.62 154 LYS A C 1
ATOM 1248 O O . LYS A 1 154 ? -7.169 7.846 17.853 1.00 96.62 154 LYS A O 1
ATOM 1253 N N . ARG A 1 155 ? -7.327 5.969 16.648 1.00 96.25 155 ARG A N 1
ATOM 1254 C CA . ARG A 1 155 ? -7.562 6.675 15.377 1.00 96.25 155 ARG A CA 1
ATOM 1255 C C . ARG A 1 155 ? -8.951 7.310 15.325 1.00 96.25 155 ARG A C 1
ATOM 1257 O O . ARG A 1 155 ? -9.058 8.422 14.820 1.00 96.25 155 ARG A O 1
ATOM 1264 N N . LEU A 1 156 ? -9.977 6.662 15.882 1.00 95.94 156 LEU A N 1
ATOM 1265 C CA . LEU A 1 156 ? -11.317 7.250 16.011 1.00 95.94 156 LEU A CA 1
ATOM 1266 C C . LEU A 1 156 ? -11.308 8.486 16.913 1.00 95.94 156 LEU A C 1
ATOM 1268 O O . LEU A 1 156 ? -11.795 9.531 16.493 1.00 95.94 156 LEU A O 1
ATOM 1272 N N . GLU A 1 157 ? -10.674 8.408 18.087 1.00 94.62 157 GLU A N 1
ATOM 1273 C CA . GLU A 1 157 ? -10.523 9.558 18.993 1.00 94.62 157 GLU A CA 1
ATOM 1274 C C . GLU A 1 157 ? -9.851 10.752 18.291 1.00 94.62 157 GLU A C 1
ATOM 1276 O O . GLU A 1 157 ? -10.280 11.898 18.428 1.00 94.62 157 GLU A O 1
ATOM 1281 N N . LEU A 1 158 ? -8.810 10.489 17.489 1.00 92.00 158 LEU A N 1
ATOM 1282 C CA . LEU A 1 158 ? -8.135 11.523 16.699 1.00 92.00 158 LEU A CA 1
ATOM 1283 C C . LEU A 1 158 ? -9.034 12.133 15.618 1.00 92.00 158 LEU A C 1
ATOM 1285 O O . LEU A 1 158 ? -8.838 13.296 15.274 1.00 92.00 158 LEU A O 1
ATOM 1289 N N . MET A 1 159 ? -9.981 11.377 15.062 1.00 87.81 159 MET A N 1
ATOM 1290 C CA . MET A 1 159 ? -10.930 11.893 14.073 1.00 87.81 159 MET A CA 1
ATOM 1291 C C . MET A 1 159 ? -12.030 12.741 14.715 1.00 87.81 159 MET A C 1
ATOM 1293 O O . MET A 1 159 ? -12.385 13.771 14.152 1.00 87.81 159 MET A O 1
ATOM 1297 N N . GLU A 1 160 ? -12.527 12.356 15.891 1.00 81.81 160 GLU A N 1
ATOM 1298 C CA . GLU A 1 160 ? -13.520 13.132 16.651 1.00 81.81 160 GLU A CA 1
ATOM 1299 C C . GLU A 1 160 ? -12.942 14.459 17.166 1.00 81.81 160 GLU A C 1
ATOM 1301 O O . GLU A 1 160 ? -13.635 15.469 17.220 1.00 81.81 160 GLU A O 1
ATOM 1306 N N . GLY A 1 161 ? -11.645 14.492 17.489 1.00 76.56 161 GLY A N 1
ATOM 1307 C CA . GLY A 1 161 ? -10.947 15.710 17.912 1.00 76.56 161 GLY A CA 1
ATOM 1308 C C . GLY A 1 161 ? -10.597 16.703 16.793 1.00 76.56 161 GLY A C 1
ATOM 1309 O O . GLY A 1 161 ? -9.962 17.716 17.087 1.00 76.56 161 GLY A O 1
ATOM 1310 N N . LYS A 1 162 ? -10.936 16.416 15.525 1.00 62.53 162 LYS A N 1
ATOM 1311 C CA . LYS A 1 162 ? -10.687 17.301 14.367 1.00 62.53 162 LYS A CA 1
ATOM 1312 C C . LYS A 1 162 ? -11.847 18.275 14.065 1.00 62.53 162 LYS A C 1
ATOM 1314 O O . LYS A 1 162 ? -11.697 19.076 13.140 1.00 62.53 162 LYS A O 1
ATOM 1319 N N . GLU A 1 163 ? -12.967 18.202 14.792 1.00 49.12 163 GLU A N 1
ATOM 1320 C CA . GLU A 1 163 ? -14.104 19.147 14.699 1.00 49.12 163 GLU A CA 1
ATOM 1321 C C . GLU A 1 163 ? -13.825 20.495 15.387 1.00 49.12 163 GLU A C 1
ATOM 1323 O O . GLU A 1 163 ? -14.237 21.534 14.816 1.00 49.12 163 GLU A O 1
#

Radius of gyration: 17.97 Å; chains: 1; bounding box: 44×35×44 Å

Foldseek 3Di:
DDDPLRVLVVQCQDPPCDLVSNVVSLVVLVPDDDDSSLVVLVCLLAPHPPRDLVSNLVSLLVNCVVPVVVSVVRLLVQCPDPDVSSVSSSLSNLLVVLDPSSLVSLLVQCPPPDLVSVVSSLVSCCVPPVVSSLVSLVVQCPDPDPVSNVVSVVSNVVSVVVD

Secondary structure (DSSP, 8-state):
---HHHHHHHHHT-TT--HHHHHHHHHHHHH--SHHHHHHHHHHHHH-TT--HHHHHHHHHHHHHHSHHHHHHHHHHHTT-SSHHHHHHHHHHHHHH--HHHHHHHGGGGG-SSHHHHHHHHHHHTTTSHHHHHHHHHHHTT-SSHHHHHHHHHHHHHHHTT-

Sequence (163 aa):
MKTFMEMAKQRLSQRYVNDIAEQDTLEALLEMSGGQRMELLKWVMKDKKNGFLAPRKQAGLEFVKNAPDEGWGILEQLIRSDNPDDRETACEILEEFRDPKSYQLIKMLLDDEYPSLQFDACDFLSDIFSQDVIRTLTGLTQHENKIVREAAEKRLELMEGKE